Protein AF-A0A3M1K6P3-F1 (afdb_monomer_lite)

Sequence (98 aa):
MTFLMVRTMRRWERNFPLGGDLLWRYVAGRTCVMETRRIALMIRRDAELRRSVAVLREQHGVMLQEDVSVLDEEVPSRLLEVLVRAREVLEDDEIDEG

pLDDT: mean 73.97, std 15.69, range [39.5, 89.56]

Structure (mmCIF, N/CA/C/O backbone):
data_AF-A0A3M1K6P3-F1
#
_entry.id   AF-A0A3M1K6P3-F1
#
loop_
_atom_site.group_PDB
_atom_site.id
_atom_site.type_symbol
_atom_site.label_atom_id
_atom_site.label_alt_id
_atom_site.label_comp_id
_atom_site.label_asym_id
_atom_site.label_entity_id
_atom_site.label_seq_id
_atom_site.pdbx_PDB_ins_code
_atom_site.Cartn_x
_atom_site.Cartn_y
_atom_site.Cartn_z
_atom_site.occupancy
_atom_site.B_iso_or_equiv
_atom_site.auth_seq_id
_atom_site.auth_comp_id
_atom_site.auth_asym_id
_atom_site.auth_atom_id
_atom_site.pdbx_PDB_model_num
ATOM 1 N N . MET A 1 1 ? 9.299 15.554 -12.699 1.00 45.84 1 MET A N 1
ATOM 2 C CA . MET A 1 1 ? 9.329 14.224 -12.047 1.00 45.84 1 MET A CA 1
ATOM 3 C C . MET A 1 1 ? 8.276 13.277 -12.652 1.00 45.84 1 MET A C 1
ATOM 5 O O . MET A 1 1 ? 7.676 12.486 -11.948 1.00 45.84 1 MET A O 1
ATOM 9 N N . THR A 1 2 ? 8.046 13.343 -13.971 1.00 52.34 2 THR A N 1
ATOM 10 C CA . THR A 1 2 ? 6.834 12.785 -14.619 1.00 52.34 2 THR A CA 1
ATOM 11 C C . THR A 1 2 ? 7.165 11.746 -15.698 1.00 52.34 2 THR A C 1
ATOM 13 O O . THR A 1 2 ? 6.357 10.886 -16.023 1.00 52.34 2 THR A O 1
ATOM 16 N N . PHE A 1 3 ? 8.383 11.778 -16.243 1.00 40.84 3 PHE A N 1
ATOM 17 C CA . PHE A 1 3 ? 8.748 10.994 -17.428 1.00 40.84 3 PHE A CA 1
ATOM 18 C C . PHE A 1 3 ? 9.067 9.520 -17.133 1.00 40.84 3 PHE A C 1
ATOM 20 O O . PHE A 1 3 ? 8.752 8.647 -17.939 1.00 40.84 3 PHE A O 1
ATOM 27 N N . LEU A 1 4 ? 9.668 9.232 -15.974 1.00 43.62 4 LEU A N 1
ATOM 28 C CA . LEU A 1 4 ? 9.994 7.862 -15.563 1.00 43.62 4 LEU A CA 1
ATOM 29 C C . LEU A 1 4 ? 8.732 7.068 -15.210 1.00 43.62 4 LEU A C 1
ATOM 31 O O . LEU A 1 4 ? 8.585 5.940 -15.665 1.00 43.62 4 LEU A O 1
ATOM 35 N N . MET A 1 5 ? 7.789 7.696 -14.503 1.00 45.25 5 MET A N 1
ATOM 36 C CA . MET A 1 5 ? 6.518 7.090 -14.092 1.00 45.25 5 MET A CA 1
ATOM 37 C C . MET A 1 5 ? 5.639 6.721 -15.300 1.00 45.25 5 MET A C 1
ATOM 39 O O . MET A 1 5 ? 5.083 5.630 -15.363 1.00 45.25 5 MET A O 1
ATOM 43 N N . VAL A 1 6 ? 5.597 7.580 -16.325 1.00 52.25 6 VAL A N 1
ATOM 44 C CA . VAL A 1 6 ? 4.862 7.310 -17.575 1.00 52.25 6 VAL A CA 1
ATOM 45 C C . VAL A 1 6 ? 5.502 6.171 -18.376 1.00 52.25 6 VAL A C 1
ATOM 47 O O . VAL A 1 6 ? 4.806 5.378 -19.010 1.00 52.25 6 VAL A O 1
ATOM 50 N N . ARG A 1 7 ? 6.835 6.063 -18.368 1.00 49.44 7 ARG A N 1
ATOM 51 C CA . ARG A 1 7 ? 7.551 5.053 -19.158 1.00 49.44 7 ARG A CA 1
ATOM 52 C C . ARG A 1 7 ? 7.470 3.661 -18.531 1.00 49.44 7 ARG A C 1
ATOM 54 O O . ARG A 1 7 ? 7.341 2.684 -19.269 1.00 49.44 7 ARG A O 1
ATOM 61 N N . THR A 1 8 ? 7.487 3.575 -17.202 1.00 50.84 8 THR A N 1
ATOM 62 C CA . THR A 1 8 ? 7.226 2.322 -16.488 1.00 50.84 8 THR A CA 1
ATOM 63 C C . THR A 1 8 ? 5.768 1.909 -16.665 1.00 50.84 8 THR A C 1
ATOM 65 O O . THR A 1 8 ? 5.521 0.798 -17.124 1.00 50.84 8 THR A O 1
ATOM 68 N N . MET A 1 9 ? 4.803 2.814 -16.476 1.00 49.44 9 MET A N 1
ATOM 69 C CA . MET A 1 9 ? 3.374 2.518 -16.669 1.00 49.44 9 MET A CA 1
ATOM 70 C C . MET A 1 9 ? 3.036 1.975 -18.070 1.00 49.44 9 MET A C 1
ATOM 72 O O . MET A 1 9 ? 2.296 1.001 -18.179 1.00 49.44 9 MET A O 1
ATOM 76 N N . ARG A 1 10 ? 3.654 2.486 -19.144 1.00 51.25 10 ARG A N 1
ATOM 77 C CA . ARG A 1 10 ? 3.440 1.954 -20.510 1.00 51.25 10 ARG A CA 1
ATOM 78 C C . ARG A 1 10 ? 3.964 0.528 -20.720 1.00 51.25 10 ARG A C 1
ATOM 80 O O . ARG A 1 10 ? 3.421 -0.219 -21.531 1.00 51.25 10 ARG A O 1
ATOM 87 N N . ARG A 1 11 ? 5.030 0.127 -20.016 1.00 52.44 11 ARG A N 1
ATOM 88 C CA . ARG A 1 11 ? 5.534 -1.263 -20.036 1.00 52.44 11 ARG A CA 1
ATOM 89 C C . ARG A 1 11 ? 4.566 -2.208 -19.317 1.00 52.44 11 ARG A C 1
ATOM 91 O O . ARG A 1 11 ? 4.471 -3.380 -19.675 1.00 52.44 11 ARG A O 1
ATOM 98 N N . TRP A 1 12 ? 3.841 -1.676 -18.339 1.00 54.19 12 TRP A N 1
ATOM 99 C CA . TRP A 1 12 ? 2.841 -2.373 -17.541 1.00 54.19 12 TRP A CA 1
ATOM 100 C C . TRP A 1 12 ? 1.516 -2.561 -18.284 1.00 54.19 12 TRP A C 1
ATOM 102 O O . TRP A 1 12 ? 1.054 -3.696 -18.377 1.00 54.19 12 TRP A O 1
ATOM 112 N N . GLU A 1 13 ? 0.991 -1.513 -18.926 1.00 52.72 13 GLU A N 1
ATOM 113 C CA . GLU A 1 13 ? -0.205 -1.579 -19.793 1.00 52.72 13 GLU A CA 1
ATOM 114 C C . GLU A 1 13 ? -0.083 -2.644 -20.894 1.00 52.72 13 GLU A C 1
ATOM 116 O O . GLU A 1 13 ? -1.069 -3.255 -21.302 1.00 52.72 13 GLU A O 1
ATOM 121 N N . ARG A 1 14 ? 1.146 -2.910 -21.358 1.00 54.78 14 ARG A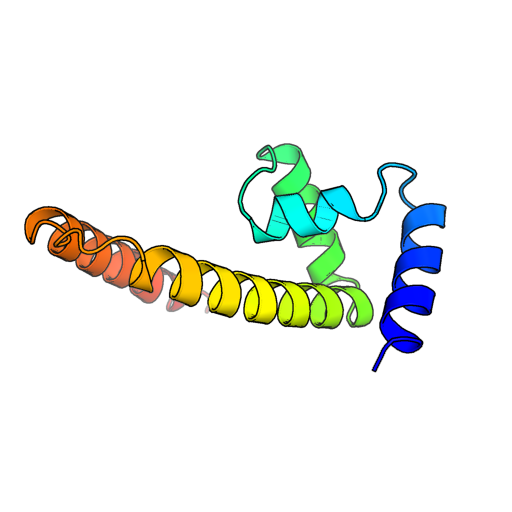 N 1
ATOM 122 C CA . ARG A 1 14 ? 1.425 -3.908 -22.398 1.00 54.78 14 ARG A CA 1
ATOM 123 C C . ARG A 1 14 ? 1.361 -5.357 -21.910 1.00 54.78 14 ARG A C 1
ATOM 125 O O . ARG A 1 14 ? 1.065 -6.239 -22.707 1.00 54.78 14 ARG A O 1
ATOM 132 N N . ASN A 1 15 ? 1.656 -5.603 -20.632 1.00 51.91 15 ASN A N 1
ATOM 133 C CA . ASN A 1 15 ? 1.637 -6.942 -20.027 1.00 51.91 15 ASN A CA 1
ATOM 134 C C . ASN A 1 15 ? 0.349 -7.209 -19.230 1.00 51.91 15 ASN A C 1
ATOM 136 O O . ASN A 1 15 ? 0.030 -8.363 -18.946 1.00 51.91 15 ASN A O 1
ATOM 140 N N . PHE A 1 16 ? -0.388 -6.153 -18.878 1.00 53.41 16 PHE A N 1
ATOM 141 C CA . PHE A 1 16 ? -1.640 -6.198 -18.137 1.00 53.41 16 PHE A CA 1
ATOM 142 C C . PHE A 1 16 ? -2.594 -5.124 -18.688 1.00 53.41 16 PHE A C 1
ATOM 144 O O . PHE A 1 16 ? -2.451 -3.956 -18.339 1.00 53.41 16 PHE A O 1
ATOM 151 N N . PRO A 1 17 ? -3.597 -5.494 -19.509 1.00 47.72 17 PRO A N 1
ATOM 152 C CA . PRO A 1 17 ? -4.584 -4.546 -20.042 1.00 47.72 17 PRO A CA 1
ATOM 153 C C . PRO A 1 17 ? -5.558 -4.001 -18.976 1.00 47.72 17 PRO A C 1
ATOM 155 O O . PRO A 1 17 ? -6.438 -3.204 -19.285 1.00 47.72 17 PRO A O 1
ATOM 158 N N . LEU A 1 18 ? -5.406 -4.413 -17.715 1.00 47.34 18 LEU A N 1
ATOM 159 C CA . LEU A 1 18 ? -6.055 -3.805 -16.559 1.00 47.34 18 LEU A CA 1
ATOM 160 C C . LEU A 1 18 ? -5.140 -2.658 -16.113 1.00 47.34 18 LEU A C 1
ATOM 162 O O . LEU A 1 18 ? -4.112 -2.919 -15.493 1.00 47.34 18 LEU A O 1
ATOM 166 N N . GLY A 1 19 ? -5.466 -1.433 -16.540 1.00 53.44 19 GLY A N 1
ATOM 167 C CA . GLY A 1 19 ? -4.625 -0.232 -16.452 1.00 53.44 19 GLY A CA 1
ATOM 168 C C . GLY A 1 19 ? -4.098 0.122 -15.054 1.00 53.44 19 GLY A C 1
ATOM 169 O O . GLY A 1 19 ? -4.313 -0.592 -14.077 1.00 53.44 19 GLY A O 1
ATOM 170 N N . GLY A 1 20 ? -3.404 1.263 -14.951 1.00 60.88 20 GLY A N 1
ATOM 171 C CA . GLY A 1 20 ? -2.707 1.731 -13.736 1.00 60.88 20 GLY A CA 1
ATOM 172 C C . GLY A 1 20 ? -3.504 1.696 -12.417 1.00 60.88 20 GLY A C 1
ATOM 173 O O . GLY A 1 20 ? -2.900 1.712 -11.346 1.00 60.88 20 GLY A O 1
ATOM 174 N N . ASP A 1 21 ? -4.828 1.556 -12.487 1.00 74.94 21 ASP A N 1
ATOM 175 C CA . ASP A 1 21 ? -5.745 1.327 -11.370 1.00 74.94 21 ASP A CA 1
ATOM 176 C C . ASP A 1 21 ? -5.426 0.070 -10.532 1.00 74.94 21 ASP A C 1
ATOM 178 O O . ASP A 1 21 ? -5.579 0.094 -9.314 1.00 74.94 21 ASP A O 1
ATOM 182 N N . LEU A 1 22 ? -4.912 -1.023 -11.117 1.00 80.44 22 LEU A N 1
ATOM 183 C CA . LEU A 1 22 ? -4.679 -2.258 -10.347 1.00 80.44 22 LEU A CA 1
ATOM 184 C C . LEU A 1 22 ? -3.582 -2.098 -9.277 1.00 80.44 22 LEU A C 1
ATOM 186 O O . LEU A 1 22 ? -3.716 -2.620 -8.170 1.00 80.44 22 LEU A O 1
ATOM 190 N N . LEU A 1 23 ? -2.503 -1.368 -9.584 1.00 83.62 23 LEU A N 1
ATOM 191 C CA . LEU A 1 23 ? -1.432 -1.103 -8.615 1.00 83.62 23 LEU A CA 1
ATOM 192 C C . LEU A 1 23 ? -1.887 -0.133 -7.529 1.00 83.62 23 LEU A C 1
ATOM 194 O O . LEU A 1 23 ? -1.534 -0.317 -6.366 1.00 83.62 23 LEU A O 1
ATOM 198 N N . TRP A 1 24 ? -2.703 0.854 -7.894 1.00 84.25 24 TRP A N 1
ATOM 199 C CA . TRP A 1 24 ? -3.317 1.748 -6.923 1.00 84.25 24 TRP A CA 1
ATOM 200 C C . TRP A 1 24 ? -4.253 0.991 -5.980 1.00 84.25 24 TRP A C 1
ATOM 202 O O . TRP A 1 24 ? -4.101 1.074 -4.765 1.00 84.25 24 TRP A O 1
ATOM 212 N N . ARG A 1 25 ? -5.152 0.158 -6.519 1.00 87.00 25 ARG A N 1
ATOM 213 C CA . ARG A 1 25 ? -6.030 -0.713 -5.726 1.00 87.00 25 ARG A CA 1
ATOM 214 C C . ARG A 1 25 ? -5.244 -1.665 -4.836 1.00 87.00 25 ARG A C 1
ATOM 216 O O . ARG A 1 25 ? -5.668 -1.917 -3.715 1.00 87.00 25 ARG A O 1
ATOM 223 N N . TYR A 1 26 ? -4.111 -2.184 -5.302 1.00 89.19 26 TYR A N 1
ATOM 224 C CA . TYR A 1 26 ? -3.233 -3.012 -4.479 1.00 89.19 26 TYR A CA 1
ATOM 225 C C . TYR A 1 26 ? -2.661 -2.232 -3.292 1.00 89.19 26 TYR A C 1
ATOM 227 O O . TYR A 1 26 ? -2.742 -2.697 -2.158 1.00 89.19 26 TYR A O 1
ATOM 235 N N . VAL A 1 27 ? -2.127 -1.033 -3.537 1.00 89.12 27 VAL A N 1
ATOM 236 C CA . VAL A 1 27 ? -1.578 -0.160 -2.488 1.00 89.12 27 VAL A CA 1
ATOM 237 C C . VAL A 1 27 ? -2.654 0.291 -1.500 1.00 89.12 27 VAL A C 1
ATOM 239 O O . VAL A 1 27 ? -2.408 0.291 -0.299 1.00 89.12 27 VAL A O 1
ATOM 242 N N . ALA A 1 28 ? -3.854 0.592 -1.989 1.00 86.75 28 ALA A N 1
ATOM 243 C CA . ALA A 1 28 ? -5.000 0.991 -1.181 1.00 86.75 28 ALA A CA 1
ATOM 244 C C . ALA A 1 28 ? -5.717 -0.187 -0.486 1.00 86.75 28 ALA A C 1
ATOM 246 O O . ALA A 1 28 ? -6.765 0.017 0.122 1.00 86.75 28 ALA A O 1
ATOM 247 N N . GLY A 1 29 ? -5.225 -1.427 -0.618 1.00 88.44 29 GLY A N 1
ATOM 248 C CA . GLY A 1 29 ? -5.839 -2.610 0.003 1.00 88.44 29 GLY A CA 1
ATOM 249 C C . GLY A 1 29 ? -7.188 -3.041 -0.599 1.00 88.44 29 GLY A C 1
ATOM 250 O O . GLY A 1 29 ? -7.924 -3.799 0.020 1.00 88.44 29 GLY A O 1
ATOM 251 N N . ARG A 1 30 ? -7.526 -2.594 -1.815 1.00 88.62 30 ARG A N 1
ATOM 252 C CA . ARG A 1 30 ? -8.802 -2.841 -2.528 1.00 88.62 30 ARG A CA 1
ATOM 253 C C . ARG A 1 30 ? -8.702 -3.931 -3.604 1.00 88.62 30 ARG A C 1
ATOM 255 O O . ARG A 1 30 ? -9.380 -3.880 -4.639 1.00 88.62 30 ARG A O 1
ATOM 262 N N . THR A 1 31 ? -7.805 -4.887 -3.400 1.00 89.06 31 THR A N 1
ATOM 263 C CA . THR A 1 31 ? -7.609 -6.042 -4.290 1.00 89.06 31 THR A CA 1
ATOM 264 C C . THR A 1 31 ? -8.112 -7.308 -3.619 1.00 89.06 31 THR A C 1
ATOM 266 O O . THR A 1 31 ? -8.040 -7.445 -2.398 1.00 89.06 31 THR A O 1
ATOM 269 N N . CYS A 1 32 ? -8.654 -8.235 -4.406 1.00 88.75 32 CYS A N 1
ATOM 270 C CA . CYS A 1 32 ? -9.027 -9.539 -3.872 1.00 88.75 32 CYS A CA 1
ATOM 271 C C . CYS A 1 32 ? -7.769 -10.374 -3.584 1.00 88.75 32 CYS A C 1
ATOM 273 O O . CYS A 1 32 ? -6.702 -10.135 -4.149 1.00 88.75 32 CYS A O 1
ATOM 275 N N . VAL A 1 33 ? -7.891 -11.411 -2.748 1.00 89.12 33 VAL A N 1
ATOM 276 C CA . VAL A 1 33 ? -6.754 -12.257 -2.325 1.00 89.12 33 VAL A CA 1
ATOM 277 C C . VAL A 1 33 ? -5.940 -12.789 -3.515 1.00 89.12 33 VAL A C 1
ATOM 279 O O . VAL A 1 33 ? -4.708 -12.826 -3.473 1.00 89.12 33 VAL A O 1
ATOM 282 N N . MET A 1 34 ? -6.615 -13.159 -4.606 1.00 88.44 34 MET A N 1
ATOM 283 C CA . MET A 1 34 ? -5.964 -13.675 -5.813 1.00 88.44 34 MET A CA 1
ATOM 284 C C . MET A 1 34 ? -5.152 -12.602 -6.550 1.00 88.44 34 MET A C 1
ATOM 286 O O . MET A 1 34 ? -4.036 -12.876 -7.000 1.00 88.44 34 MET A O 1
ATOM 290 N N . GLU A 1 35 ? -5.678 -11.380 -6.644 1.00 86.44 35 GLU A N 1
ATOM 291 C CA . GLU A 1 35 ? -4.979 -10.223 -7.215 1.00 86.44 35 GLU A CA 1
ATOM 292 C C . GLU A 1 35 ? -3.760 -9.861 -6.360 1.00 86.44 35 GLU A C 1
ATOM 294 O O . GLU A 1 35 ? -2.650 -9.766 -6.886 1.00 86.44 35 GLU A O 1
ATOM 299 N N . THR A 1 36 ? -3.935 -9.772 -5.039 1.00 89.56 36 THR A N 1
ATOM 300 C CA . THR A 1 36 ? -2.866 -9.481 -4.074 1.00 89.56 36 THR A CA 1
ATOM 301 C C . THR A 1 36 ? -1.713 -10.468 -4.208 1.00 89.56 36 THR A C 1
ATOM 303 O O . THR A 1 36 ? -0.555 -10.061 -4.322 1.00 89.56 36 THR A O 1
ATOM 306 N N . ARG A 1 37 ? -2.011 -11.773 -4.262 1.00 88.38 37 ARG A N 1
ATOM 307 C CA . ARG A 1 37 ? -0.989 -12.821 -4.393 1.00 88.38 37 ARG A CA 1
ATOM 308 C C . ARG A 1 37 ? -0.232 -12.719 -5.715 1.00 88.38 37 ARG A C 1
ATOM 310 O O . ARG A 1 37 ? 0.993 -12.850 -5.738 1.00 88.38 37 ARG A O 1
ATOM 317 N N . ARG A 1 38 ? -0.941 -12.463 -6.818 1.00 86.44 38 ARG A N 1
ATOM 318 C CA . ARG A 1 38 ? -0.335 -12.305 -8.148 1.00 86.44 38 ARG A CA 1
ATOM 319 C C . ARG A 1 38 ? 0.595 -11.093 -8.199 1.00 86.44 38 ARG A C 1
ATOM 321 O O . ARG A 1 38 ? 1.721 -11.211 -8.680 1.00 86.44 38 ARG A O 1
ATOM 328 N N . ILE A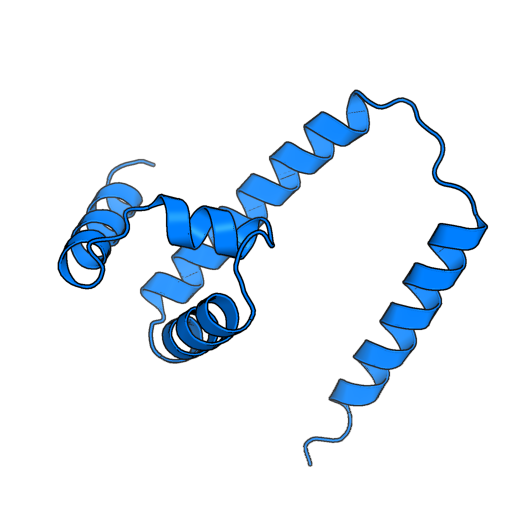 1 39 ? 0.155 -9.960 -7.661 1.00 86.88 39 ILE A N 1
ATOM 329 C CA . ILE A 1 39 ? 0.934 -8.718 -7.628 1.00 86.88 39 ILE A CA 1
ATOM 330 C C . ILE A 1 39 ? 2.149 -8.870 -6.706 1.00 86.88 39 ILE A C 1
ATOM 332 O O . ILE A 1 39 ? 3.256 -8.501 -7.095 1.00 86.88 39 ILE A O 1
ATOM 336 N N . ALA A 1 40 ? 1.995 -9.502 -5.540 1.00 88.00 40 ALA A N 1
ATOM 337 C CA . ALA A 1 40 ? 3.104 -9.781 -4.628 1.00 88.00 40 ALA A CA 1
ATOM 338 C C . ALA A 1 40 ? 4.204 -10.632 -5.291 1.00 88.00 40 ALA A C 1
ATOM 340 O O . ALA A 1 40 ? 5.391 -10.318 -5.176 1.00 88.00 40 ALA A O 1
ATOM 341 N N . LEU A 1 41 ? 3.827 -11.668 -6.050 1.00 87.81 41 LEU A N 1
ATOM 342 C CA . LEU A 1 41 ? 4.778 -12.474 -6.826 1.00 87.81 41 LEU A CA 1
ATOM 343 C C . LEU A 1 41 ? 5.530 -11.642 -7.873 1.00 87.81 41 LEU A C 1
ATOM 345 O O . LEU A 1 41 ? 6.727 -11.842 -8.081 1.00 87.81 41 LEU A O 1
ATOM 349 N N . MET A 1 42 ? 4.850 -10.695 -8.514 1.00 84.81 42 MET A N 1
ATOM 350 C CA . MET A 1 42 ? 5.463 -9.797 -9.491 1.00 84.81 42 MET A CA 1
ATOM 351 C C . MET A 1 42 ? 6.423 -8.802 -8.825 1.00 84.81 42 MET A C 1
ATOM 353 O O . MET A 1 42 ? 7.531 -8.617 -9.319 1.00 84.81 42 MET A O 1
ATOM 357 N N . ILE A 1 43 ? 6.069 -8.242 -7.662 1.00 87.69 43 ILE A N 1
ATOM 358 C CA . ILE A 1 43 ? 6.925 -7.314 -6.890 1.00 87.69 43 ILE A CA 1
ATOM 359 C C . ILE A 1 43 ? 8.222 -7.995 -6.437 1.00 87.69 43 ILE A C 1
ATOM 361 O O . ILE A 1 43 ? 9.297 -7.384 -6.412 1.00 87.69 43 ILE A O 1
ATOM 365 N N . ARG A 1 44 ? 8.150 -9.286 -6.100 1.00 87.25 44 ARG A N 1
ATOM 366 C CA . ARG A 1 44 ? 9.342 -10.075 -5.762 1.00 87.25 44 ARG A CA 1
ATOM 367 C C . ARG A 1 44 ? 10.295 -10.216 -6.951 1.00 87.25 44 ARG A C 1
ATOM 369 O O . ARG A 1 44 ? 11.504 -10.181 -6.753 1.00 87.25 44 ARG A O 1
ATOM 376 N N . ARG A 1 45 ? 9.772 -10.322 -8.174 1.00 84.56 45 ARG A N 1
ATOM 377 C CA . ARG A 1 45 ? 10.565 -10.589 -9.387 1.00 84.56 45 ARG A CA 1
ATOM 378 C C . ARG A 1 45 ? 11.022 -9.336 -10.134 1.00 84.56 45 ARG A C 1
ATOM 380 O O . ARG A 1 45 ? 12.002 -9.407 -10.866 1.00 84.56 45 ARG A O 1
ATOM 387 N N . ASP A 1 46 ? 10.344 -8.206 -9.950 1.00 85.56 46 ASP A N 1
ATOM 388 C CA . ASP A 1 46 ? 10.594 -6.974 -10.699 1.00 85.56 46 ASP A CA 1
ATOM 389 C C . ASP A 1 46 ? 11.002 -5.816 -9.764 1.00 85.56 46 ASP A C 1
ATOM 391 O O . ASP A 1 46 ? 10.210 -5.301 -8.972 1.00 85.56 46 ASP A O 1
ATOM 395 N N . ALA A 1 47 ? 12.266 -5.390 -9.864 1.00 84.56 47 ALA A N 1
ATOM 396 C CA . ALA A 1 47 ? 12.824 -4.295 -9.067 1.00 84.56 47 ALA A CA 1
ATOM 397 C C . ALA A 1 47 ? 12.277 -2.909 -9.463 1.00 84.56 47 ALA A C 1
ATOM 399 O O . ALA A 1 47 ? 12.220 -1.995 -8.638 1.00 84.56 47 ALA A O 1
ATOM 400 N N . GLU A 1 48 ? 11.882 -2.723 -10.722 1.00 81.31 48 GLU A N 1
ATOM 401 C CA . GLU A 1 48 ? 11.255 -1.492 -11.207 1.00 81.31 48 GLU A CA 1
ATOM 402 C C . GLU A 1 48 ? 9.829 -1.369 -10.658 1.00 81.31 48 GLU A C 1
ATOM 404 O O . GLU A 1 48 ? 9.432 -0.309 -10.162 1.00 81.31 48 GLU A O 1
ATOM 409 N N . LEU A 1 49 ? 9.101 -2.484 -10.625 1.00 81.06 49 LEU A N 1
ATOM 410 C CA . LEU A 1 49 ? 7.798 -2.561 -9.977 1.00 81.06 49 LEU A CA 1
ATOM 411 C C . LEU A 1 49 ? 7.875 -2.319 -8.475 1.00 81.06 49 LEU A C 1
ATOM 413 O O . LEU A 1 49 ? 7.074 -1.560 -7.937 1.00 81.06 49 LEU A O 1
ATOM 417 N N . ARG A 1 50 ? 8.841 -2.938 -7.794 1.00 86.00 50 ARG A N 1
ATOM 418 C CA . ARG A 1 50 ? 9.030 -2.753 -6.353 1.00 86.00 50 ARG A CA 1
ATOM 419 C C . ARG A 1 50 ? 9.226 -1.283 -5.996 1.00 86.00 50 ARG A C 1
ATOM 421 O O . ARG A 1 50 ? 8.589 -0.796 -5.068 1.00 86.00 50 ARG A O 1
ATOM 428 N N . ARG A 1 51 ? 10.044 -0.566 -6.776 1.00 83.19 51 ARG A N 1
ATOM 429 C CA . ARG A 1 51 ? 10.220 0.888 -6.631 1.00 83.19 51 ARG A CA 1
ATOM 430 C C . ARG A 1 51 ? 8.925 1.652 -6.898 1.00 83.19 51 ARG A C 1
ATOM 432 O O . ARG A 1 51 ? 8.588 2.543 -6.131 1.00 83.19 51 ARG A O 1
ATOM 439 N N . SER A 1 52 ? 8.178 1.278 -7.935 1.00 82.69 52 SER A N 1
ATOM 440 C CA . SER A 1 52 ? 6.900 1.929 -8.262 1.00 82.69 52 SER A CA 1
ATOM 441 C C . SER A 1 52 ? 5.865 1.764 -7.141 1.00 82.69 52 SER A C 1
ATOM 443 O O . SER A 1 52 ? 5.201 2.725 -6.769 1.00 82.69 52 SER A O 1
ATOM 445 N N . VAL A 1 53 ? 5.765 0.569 -6.553 1.00 87.00 53 VAL A N 1
ATOM 446 C CA . VAL A 1 53 ? 4.870 0.291 -5.418 1.00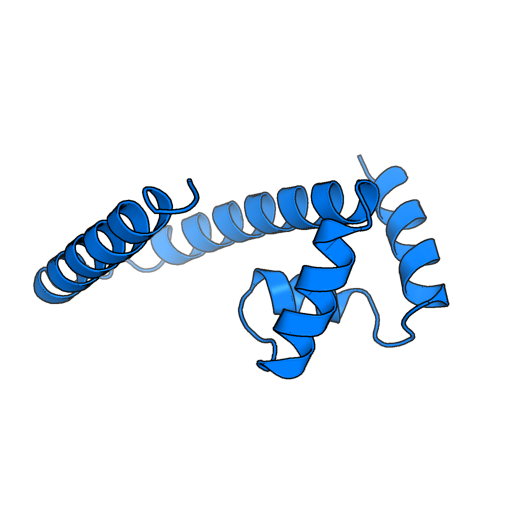 87.00 53 VAL A CA 1
ATOM 447 C C . VAL A 1 53 ? 5.304 1.039 -4.160 1.00 87.00 53 VAL A C 1
ATOM 449 O O . VAL A 1 53 ? 4.444 1.535 -3.440 1.00 87.00 53 VAL A O 1
ATOM 452 N N . ALA A 1 54 ? 6.610 1.155 -3.898 1.00 85.38 54 ALA A N 1
ATOM 453 C CA . ALA A 1 54 ? 7.114 1.932 -2.767 1.00 85.38 54 ALA A CA 1
ATOM 454 C C . ALA A 1 54 ? 6.716 3.415 -2.872 1.00 85.38 54 ALA A C 1
ATOM 456 O O . ALA A 1 54 ? 6.168 3.960 -1.919 1.00 85.38 54 ALA A O 1
ATOM 457 N N . VAL A 1 55 ? 6.888 4.024 -4.052 1.00 85.56 55 VAL A N 1
ATOM 458 C CA . VAL A 1 55 ? 6.473 5.417 -4.308 1.00 85.56 55 VAL A CA 1
ATOM 459 C C . VAL A 1 55 ? 4.961 5.587 -4.143 1.00 85.56 55 VAL A C 1
ATOM 461 O O . VAL A 1 55 ? 4.512 6.533 -3.505 1.00 85.56 55 VAL A O 1
ATOM 464 N N . LEU A 1 56 ? 4.159 4.662 -4.678 1.00 84.88 56 LEU A N 1
ATOM 465 C CA . LEU A 1 56 ? 2.702 4.727 -4.532 1.00 84.88 56 LEU A CA 1
ATOM 466 C C . LEU A 1 56 ? 2.257 4.585 -3.067 1.00 84.88 56 LEU A C 1
ATOM 468 O O . LEU A 1 56 ? 1.308 5.249 -2.660 1.00 84.88 56 LEU A O 1
ATOM 472 N N . ARG A 1 57 ? 2.931 3.746 -2.266 1.00 88.31 57 ARG A N 1
ATOM 473 C CA . ARG A 1 57 ? 2.658 3.607 -0.824 1.00 88.31 57 ARG A CA 1
ATOM 474 C C . ARG A 1 57 ? 2.964 4.886 -0.056 1.00 88.31 57 ARG A C 1
ATOM 476 O O . ARG A 1 57 ? 2.169 5.270 0.792 1.00 88.31 57 ARG A O 1
ATOM 483 N N . GLU A 1 58 ? 4.078 5.539 -0.371 1.00 85.12 58 GLU A N 1
ATOM 484 C CA . GLU A 1 58 ? 4.444 6.828 0.218 1.00 85.12 58 GLU A CA 1
ATOM 485 C C . GLU A 1 58 ? 3.389 7.896 -0.105 1.00 85.12 58 GLU A C 1
ATOM 487 O O . GLU A 1 58 ? 2.857 8.533 0.799 1.00 85.12 58 GLU A O 1
ATOM 492 N N . GLN A 1 59 ? 2.997 8.014 -1.378 1.00 82.56 59 GLN A N 1
ATOM 493 C CA . GLN A 1 59 ? 1.958 8.953 -1.816 1.00 82.56 59 GLN A CA 1
ATOM 494 C C . GLN A 1 59 ? 0.598 8.683 -1.159 1.00 82.56 59 GLN A C 1
ATOM 496 O O . GLN A 1 59 ? -0.069 9.614 -0.717 1.00 82.56 59 GLN A O 1
ATOM 501 N N . HIS A 1 60 ? 0.189 7.414 -1.063 1.00 85.81 60 HIS A N 1
ATOM 502 C CA . HIS A 1 60 ? -1.051 7.032 -0.386 1.00 85.81 60 HIS A CA 1
ATOM 503 C C . HIS A 1 60 ? -1.003 7.339 1.117 1.00 85.81 60 HIS A C 1
ATOM 505 O O . HIS A 1 60 ? -1.999 7.782 1.676 1.00 85.81 60 HIS A O 1
ATOM 511 N N . GLY A 1 61 ? 0.150 7.149 1.768 1.00 82.88 61 GLY A N 1
ATOM 512 C CA . GLY A 1 61 ? 0.345 7.505 3.173 1.00 82.88 61 GLY A CA 1
ATOM 513 C C . GLY A 1 61 ? 0.175 9.002 3.435 1.00 82.88 61 GLY A C 1
ATOM 514 O O . GLY A 1 61 ? -0.524 9.367 4.374 1.00 82.88 61 GLY A O 1
ATOM 515 N N . VAL A 1 62 ? 0.745 9.857 2.579 1.00 80.44 62 VAL A N 1
ATOM 516 C CA . VAL A 1 62 ? 0.558 11.319 2.660 1.00 80.44 62 VAL A CA 1
ATOM 517 C C . VAL A 1 62 ? -0.917 11.691 2.490 1.00 80.44 62 VAL A C 1
ATOM 519 O O . VAL A 1 62 ? -1.456 12.422 3.312 1.00 80.44 62 VAL A O 1
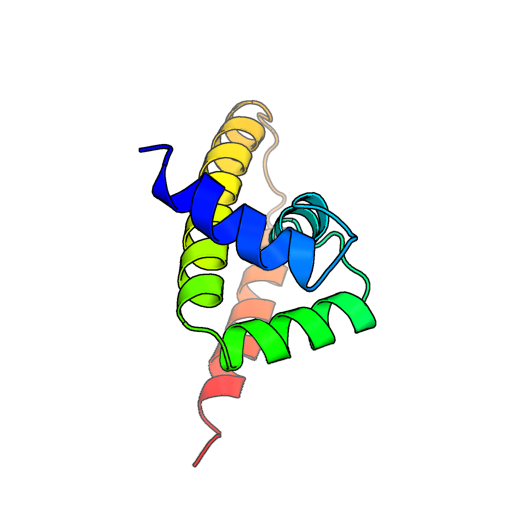ATOM 522 N N . MET A 1 63 ? -1.593 11.125 1.485 1.00 78.31 63 MET A N 1
ATOM 523 C CA . MET A 1 63 ? -3.020 11.374 1.243 1.00 78.31 63 MET A CA 1
ATOM 524 C C . MET A 1 63 ? -3.892 10.965 2.444 1.00 78.31 63 MET A C 1
ATOM 526 O O . MET A 1 63 ? -4.791 11.698 2.837 1.00 78.31 63 MET A O 1
ATOM 530 N N . LEU A 1 64 ? -3.598 9.824 3.078 1.00 80.06 64 LEU A N 1
ATOM 531 C CA . LEU A 1 64 ? -4.313 9.387 4.280 1.00 80.06 64 LEU A CA 1
ATOM 532 C C . LEU A 1 64 ? -4.060 10.297 5.488 1.00 80.06 64 LEU A C 1
ATOM 534 O O . LEU A 1 64 ? -4.959 10.482 6.300 1.00 80.06 64 LEU A O 1
ATOM 538 N N . GLN A 1 65 ? -2.853 10.848 5.638 1.00 75.62 65 GLN A N 1
ATOM 539 C CA . GLN A 1 65 ? -2.558 11.802 6.713 1.00 75.62 65 GLN A CA 1
ATOM 540 C C . GLN A 1 65 ? -3.336 13.106 6.533 1.00 75.62 65 GLN A C 1
ATOM 542 O O . GLN A 1 65 ? -3.834 13.651 7.516 1.00 75.62 65 GLN A O 1
ATOM 547 N N . GLU A 1 66 ? -3.478 13.573 5.291 1.00 71.38 66 GLU A N 1
ATOM 548 C CA . GLU A 1 66 ? -4.338 14.711 4.962 1.00 71.38 66 GLU A CA 1
ATOM 549 C C . GLU A 1 66 ? -5.803 14.401 5.307 1.00 71.38 66 GLU A C 1
ATOM 551 O O . GLU A 1 66 ? -6.421 15.172 6.039 1.00 71.38 66 GLU A O 1
ATOM 556 N N . ASP A 1 67 ? -6.330 13.242 4.897 1.00 69.50 67 ASP A N 1
ATOM 557 C CA . ASP A 1 67 ? -7.714 12.838 5.190 1.00 69.50 67 ASP A CA 1
ATOM 558 C C . ASP A 1 67 ? -7.988 12.705 6.701 1.00 69.50 67 ASP A C 1
ATOM 560 O O . ASP A 1 67 ? -9.001 13.194 7.200 1.00 69.50 67 ASP A O 1
ATOM 564 N N . VAL A 1 68 ? -7.075 12.084 7.456 1.00 64.62 68 VAL A N 1
ATOM 565 C CA . VAL A 1 68 ? -7.204 11.939 8.917 1.00 64.62 68 VAL A CA 1
ATOM 566 C C . VAL A 1 68 ? -7.111 13.293 9.617 1.00 64.62 68 VAL A C 1
ATOM 568 O O . VAL A 1 68 ? -7.834 13.519 10.576 1.00 64.62 68 VAL A O 1
ATOM 571 N N . SER A 1 69 ? -6.283 14.223 9.132 1.00 63.47 69 SER A N 1
ATOM 572 C CA . SER A 1 69 ? -6.193 15.570 9.718 1.00 63.47 69 SER A CA 1
ATOM 573 C C . SER A 1 69 ? -7.485 16.387 9.581 1.00 63.47 69 SER A C 1
ATOM 575 O O . SER A 1 69 ? -7.692 17.339 10.329 1.00 63.47 69 SER A O 1
ATOM 577 N N . VAL A 1 70 ? -8.355 16.011 8.637 1.00 64.56 70 VAL A N 1
ATOM 578 C CA . VAL A 1 70 ? -9.681 16.612 8.432 1.00 64.56 70 VAL A CA 1
ATOM 579 C C . VAL A 1 70 ? -10.741 15.951 9.320 1.00 64.56 70 VAL A C 1
ATOM 581 O O . VAL A 1 70 ? -11.721 16.595 9.698 1.00 64.56 70 VAL A O 1
ATOM 584 N N . LEU A 1 71 ? -10.554 14.677 9.662 1.00 64.75 71 LEU A N 1
ATOM 585 C CA . LEU A 1 71 ? -11.428 13.920 10.548 1.00 64.75 71 LEU A CA 1
ATOM 586 C C . LEU A 1 71 ? -10.948 14.111 11.993 1.00 64.75 71 LEU A C 1
ATOM 588 O O . LEU A 1 71 ? -10.120 13.352 12.484 1.00 64.75 71 LEU A O 1
ATOM 592 N N . ASP A 1 72 ? -11.471 15.129 12.680 1.00 66.38 72 ASP A N 1
ATOM 593 C CA . ASP A 1 72 ? -11.226 15.400 14.111 1.00 66.38 72 ASP A CA 1
ATOM 594 C C . ASP A 1 72 ? -11.947 14.368 15.013 1.00 66.38 72 ASP A C 1
ATOM 596 O O . ASP A 1 72 ? -12.711 14.697 15.920 1.00 66.38 72 ASP A O 1
ATOM 600 N N . GLU A 1 73 ? -11.782 13.083 14.693 1.00 71.12 73 GLU A N 1
ATOM 601 C CA . GLU A 1 73 ? -12.380 11.951 15.389 1.00 71.12 73 GLU A CA 1
ATOM 602 C C . GLU A 1 73 ? -11.321 11.262 16.254 1.00 71.12 73 GLU A C 1
ATOM 604 O O . GLU A 1 73 ? -10.313 10.742 15.769 1.00 71.12 73 GLU A O 1
ATOM 609 N N . GLU A 1 74 ? -11.557 11.235 17.565 1.00 77.62 74 GLU A N 1
ATOM 610 C CA . GLU A 1 74 ? -10.681 10.543 18.505 1.00 77.62 74 GLU A CA 1
ATOM 611 C C . GLU A 1 74 ? -10.770 9.023 18.296 1.00 77.62 74 GLU A C 1
ATOM 613 O O . GLU A 1 74 ? -11.850 8.430 18.359 1.00 77.62 74 GLU A O 1
ATOM 618 N N . VAL A 1 75 ? -9.626 8.369 18.064 1.00 79.44 75 VAL A N 1
ATOM 619 C CA . VAL A 1 75 ? -9.568 6.908 17.914 1.00 79.44 75 VAL A CA 1
ATOM 620 C C . VAL A 1 75 ? -9.785 6.249 19.284 1.00 79.44 75 VAL A C 1
ATOM 622 O O . VAL A 1 75 ? -8.970 6.450 20.186 1.00 79.44 75 VAL A O 1
ATOM 625 N N . PRO A 1 76 ? -10.821 5.405 19.462 1.00 87.56 76 PRO A N 1
ATOM 626 C CA . PRO A 1 76 ? -11.077 4.736 20.734 1.00 87.56 76 PRO A CA 1
ATOM 627 C C . PRO A 1 76 ? -9.881 3.911 21.226 1.00 87.56 76 PRO A C 1
ATOM 629 O O . PRO A 1 76 ? -9.333 3.091 20.487 1.00 87.56 76 PRO A O 1
ATOM 632 N N . SER A 1 77 ? -9.537 4.034 22.511 1.00 84.31 77 SER A N 1
ATOM 633 C CA . SER A 1 77 ? -8.357 3.397 23.129 1.00 84.31 77 SER A CA 1
ATOM 634 C C . SER A 1 77 ? -8.318 1.877 22.934 1.00 84.31 77 SER A C 1
ATOM 636 O O . SER A 1 77 ? -7.267 1.297 22.681 1.00 84.31 77 SER A O 1
ATOM 638 N N . ARG A 1 78 ? -9.488 1.229 22.951 1.00 83.75 78 ARG A N 1
ATOM 639 C CA . ARG A 1 78 ? -9.624 -0.214 22.717 1.00 83.75 78 ARG A CA 1
ATOM 640 C C . ARG A 1 78 ? -9.156 -0.644 21.321 1.00 83.75 78 ARG A C 1
ATOM 642 O O . ARG A 1 78 ? -8.670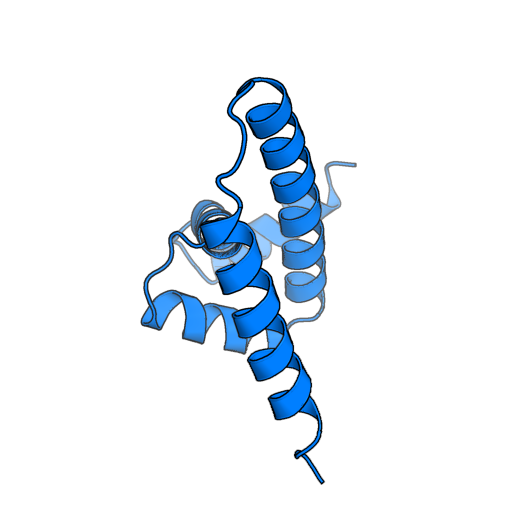 -1.758 21.160 1.00 83.75 78 ARG A O 1
ATOM 649 N N . LEU A 1 79 ? -9.312 0.207 20.305 1.00 84.75 79 LEU A N 1
ATOM 650 C CA . LEU A 1 79 ? -8.810 -0.087 18.959 1.00 84.75 79 LEU A CA 1
ATOM 651 C C . LEU A 1 79 ? -7.288 0.054 18.892 1.00 84.75 79 LEU A C 1
ATOM 653 O O . LEU A 1 79 ? -6.641 -0.748 18.222 1.00 84.75 79 LEU A O 1
ATOM 657 N N . LEU A 1 80 ? -6.712 1.008 19.629 1.00 84.38 80 LEU A N 1
ATOM 658 C CA . LEU A 1 80 ? -5.259 1.140 19.753 1.00 84.38 80 LEU A CA 1
ATOM 659 C C . LEU A 1 80 ? -4.645 -0.099 20.415 1.00 84.38 80 LEU A C 1
ATOM 661 O O . LEU A 1 80 ? -3.667 -0.635 19.903 1.00 84.38 80 LEU A O 1
ATOM 665 N N . GLU A 1 81 ? -5.254 -0.611 21.488 1.00 89.44 81 GLU A N 1
ATOM 666 C CA . GLU A 1 81 ? -4.812 -1.848 22.150 1.00 89.44 81 GLU A CA 1
ATOM 667 C C . GLU A 1 81 ? -4.816 -3.053 21.199 1.00 89.44 81 GLU A C 1
ATOM 669 O O . GLU A 1 81 ? -3.865 -3.836 21.179 1.00 89.44 81 GLU A O 1
ATOM 674 N N . VAL A 1 82 ? -5.861 -3.190 20.373 1.00 89.56 82 VAL A N 1
ATOM 675 C CA . VAL A 1 82 ? -5.948 -4.261 19.368 1.00 89.56 82 VAL A CA 1
ATOM 676 C C . VAL A 1 82 ? -4.846 -4.125 18.315 1.00 89.56 82 VAL A C 1
ATOM 678 O O . VAL A 1 82 ? -4.236 -5.130 17.952 1.00 89.56 82 VAL A O 1
ATOM 681 N N . LEU A 1 83 ? -4.562 -2.907 17.842 1.00 85.75 83 LEU A N 1
ATOM 682 C CA . LEU A 1 83 ? -3.496 -2.664 16.864 1.00 85.75 83 LEU A CA 1
ATOM 683 C C . LEU A 1 83 ? -2.107 -2.971 17.430 1.00 85.75 83 LEU A C 1
ATOM 685 O O . LEU A 1 83 ? -1.306 -3.603 16.744 1.00 85.75 83 LEU A O 1
ATOM 689 N N . VAL A 1 84 ? -1.833 -2.565 18.673 1.00 87.06 84 VAL A N 1
ATOM 690 C CA . VAL A 1 84 ? -0.568 -2.872 19.359 1.00 87.06 84 VAL A CA 1
ATOM 691 C C . VAL A 1 84 ? -0.384 -4.383 19.469 1.00 87.06 84 VAL A C 1
ATOM 693 O O . VAL A 1 84 ? 0.633 -4.906 19.023 1.00 87.06 84 VAL A O 1
ATOM 696 N N . ARG A 1 85 ? -1.407 -5.098 19.949 1.00 86.69 85 ARG A N 1
ATOM 697 C CA . ARG A 1 85 ? -1.363 -6.558 20.091 1.00 86.69 85 ARG A CA 1
ATOM 698 C C . ARG A 1 85 ? -1.140 -7.271 18.756 1.00 86.69 85 ARG A C 1
ATOM 700 O O . ARG A 1 85 ? -0.383 -8.229 18.682 1.00 86.69 85 ARG A O 1
ATOM 707 N N . ALA A 1 86 ? -1.819 -6.825 17.700 1.00 83.88 86 ALA A N 1
ATOM 708 C CA . ALA A 1 86 ? -1.660 -7.406 16.370 1.00 83.88 86 ALA A CA 1
ATOM 709 C C . ALA A 1 86 ? -0.242 -7.195 15.825 1.00 83.88 86 ALA A C 1
ATOM 711 O O . ALA A 1 86 ? 0.293 -8.075 15.159 1.00 83.88 86 ALA A O 1
ATOM 712 N N . ARG A 1 87 ? 0.368 -6.043 16.121 1.00 81.94 87 ARG A N 1
ATOM 713 C CA . ARG A 1 87 ? 1.738 -5.739 15.718 1.00 81.94 87 ARG A CA 1
ATOM 714 C C . ARG A 1 87 ? 2.758 -6.626 16.431 1.00 81.94 87 ARG A C 1
ATOM 716 O O . ARG A 1 87 ? 3.627 -7.152 15.754 1.00 81.94 87 ARG A O 1
ATOM 723 N N . GLU A 1 88 ? 2.609 -6.833 17.738 1.00 87.56 88 GLU A N 1
ATOM 724 C CA . GLU A 1 88 ? 3.464 -7.745 18.517 1.00 87.56 88 GLU A CA 1
ATOM 725 C C . GLU A 1 88 ? 3.452 -9.162 17.925 1.00 87.56 88 GLU A C 1
ATOM 727 O O . GLU A 1 88 ? 4.503 -9.729 17.662 1.00 87.56 88 GLU A O 1
ATOM 732 N N . VAL A 1 89 ? 2.264 -9.691 17.608 1.00 86.00 89 VAL A N 1
ATOM 733 C CA . VAL A 1 89 ? 2.126 -11.024 16.994 1.00 86.00 89 VAL A CA 1
ATOM 734 C C . VAL A 1 89 ? 2.835 -11.111 15.639 1.00 86.00 89 VAL A C 1
ATOM 736 O O . VAL A 1 89 ? 3.456 -12.121 15.334 1.00 86.00 89 VAL A O 1
ATOM 739 N N . LEU A 1 90 ? 2.743 -10.063 14.819 1.00 76.06 90 LEU A N 1
ATOM 740 C CA . LEU A 1 90 ? 3.356 -10.053 13.489 1.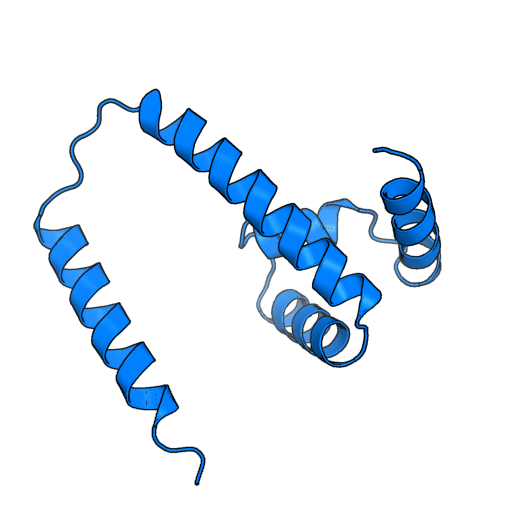00 76.06 90 LEU A CA 1
ATOM 741 C C . LEU A 1 90 ? 4.877 -9.845 13.525 1.00 76.06 90 LEU A C 1
ATOM 743 O O . LEU A 1 90 ? 5.560 -10.329 12.630 1.00 76.06 90 LEU A O 1
ATOM 747 N N . GLU A 1 91 ? 5.398 -9.113 14.512 1.00 75.31 91 GLU A N 1
ATOM 748 C CA . GLU A 1 91 ? 6.843 -8.916 14.696 1.00 75.31 91 GLU A CA 1
ATOM 749 C C . GLU A 1 91 ? 7.510 -10.171 15.294 1.00 75.31 91 GLU A C 1
ATOM 751 O O . GLU A 1 91 ? 8.640 -10.489 14.924 1.00 75.31 91 GLU A O 1
ATOM 756 N N . ASP A 1 92 ? 6.802 -10.926 16.140 1.00 64.81 92 ASP A N 1
ATOM 757 C CA . ASP A 1 92 ? 7.292 -12.197 16.693 1.00 64.81 92 ASP A CA 1
ATOM 758 C C . ASP A 1 92 ? 7.373 -13.319 15.633 1.00 64.81 92 ASP A C 1
ATOM 760 O O . ASP A 1 92 ? 8.263 -14.169 15.704 1.00 64.81 92 ASP A O 1
ATOM 764 N N . ASP A 1 93 ? 6.513 -13.299 14.607 1.00 56.78 93 ASP A N 1
ATOM 765 C CA . ASP A 1 93 ? 6.525 -14.279 13.506 1.00 56.78 93 ASP A CA 1
ATOM 766 C C . ASP A 1 93 ? 7.723 -14.104 12.534 1.00 56.78 93 ASP A C 1
ATOM 768 O O . ASP A 1 93 ? 8.055 -15.034 11.796 1.00 56.78 93 ASP A O 1
ATOM 772 N N . GLU A 1 94 ? 8.407 -12.948 12.512 1.00 53.81 94 GLU A N 1
ATOM 773 C CA . GLU A 1 94 ? 9.575 -12.708 11.636 1.00 53.81 94 GLU A CA 1
ATOM 774 C C . GLU A 1 94 ? 10.898 -13.296 12.182 1.00 53.81 94 GLU A C 1
ATOM 776 O O . GLU A 1 94 ? 11.916 -13.263 11.486 1.00 53.81 94 GLU A O 1
ATOM 781 N N . ILE A 1 95 ? 10.912 -13.866 13.396 1.00 54.22 95 ILE A N 1
ATOM 782 C CA . ILE A 1 95 ? 12.134 -14.393 14.042 1.00 54.22 95 ILE A CA 1
ATOM 783 C C . ILE A 1 95 ? 12.391 -15.885 13.720 1.00 54.22 95 ILE A C 1
ATOM 785 O O . ILE A 1 95 ? 13.495 -16.375 13.956 1.00 54.22 95 ILE A O 1
ATOM 789 N N . ASP A 1 96 ? 11.445 -16.595 13.092 1.00 47.25 96 ASP A N 1
ATOM 790 C CA . ASP A 1 96 ? 11.504 -18.057 12.882 1.00 47.25 96 ASP A CA 1
ATOM 791 C C . ASP A 1 96 ? 11.737 -18.498 11.411 1.00 47.25 96 ASP A C 1
ATOM 793 O O . ASP A 1 96 ? 11.301 -19.567 10.984 1.00 47.25 96 ASP A O 1
ATOM 797 N N . GLU A 1 97 ? 12.467 -17.708 10.610 1.00 44.34 97 GLU A N 1
ATOM 798 C CA . GLU A 1 97 ? 13.088 -18.186 9.355 1.00 44.34 97 GLU A CA 1
ATOM 799 C C . GLU A 1 97 ? 14.609 -18.368 9.543 1.00 44.34 97 GLU A C 1
ATOM 801 O O . GLU A 1 97 ? 15.423 -17.586 9.043 1.00 44.34 97 GLU A O 1
ATOM 806 N N . GLY A 1 98 ? 14.982 -19.401 10.310 1.00 39.50 98 GLY A N 1
ATOM 807 C CA . GLY A 1 98 ? 16.343 -19.956 10.398 1.00 39.50 98 GLY A CA 1
ATOM 808 C C . GLY A 1 98 ? 16.631 -21.024 9.347 1.00 39.50 98 GLY A C 1
ATOM 809 O O . GLY A 1 98 ? 15.714 -21.814 9.029 1.00 39.50 98 GLY A O 1
#

Foldseek 3Di:
DPVLLVVVQVVVCVVDVPHPVLLLCLLVVNDDPVSVVVLVVVCVVDVSSVVVSVVSNVVVVVVVVVVVVVVPDDDDPVVVVVVVVVVVVVVVVVPPPD

Radius of gyration: 17.03 Å; chains: 1; bounding box: 29×37×46 Å

Secondary structure (DSSP, 8-state):
--HHHHHHHHHHHHH-SS-THHHHHHHTT-S-HHHHHHHHHHHHH-HHHHHHHHHHHHHHHHHHHHHHHH---PPPHHHHHHHHHHHHHHHHGGG---